Protein AF-A0A5K3FPP3-F1 (afdb_monomer_lite)

InterPro domains:
  IPR035940 CAP superfamily [G3DSA:3.40.33.10] (16-117)
  IPR035940 CAP superfamily [SSF55797] (19-71)

Foldseek 3Di:
DVVVVVVVVVVLVPDFDDFDDPVLLVVLQVLVVVLLCPDPPGDPDRFRKDAAPVLRVLVRVVCRVVDPDDDDCPPPDPQAFADDDDDDDDDDRVSVVVVVVSVVCVPDDPDDPDPGRDSIDGDD

Secondary structure (DSSP, 8-state):
-HHHHHHHHHHHHT--PPPPPHHHHHHHHHHHHHHHHT-SSPPSS-PPEEE-HHHHHHHHHHHHTT-SSPP-GGGS-TT--------SSS---HHHHHHHHHHHHHHS-SS-------SEEE--

pLDDT: mean 72.57, std 16.49, range [28.11, 90.69]

Structure (mmCIF, N/CA/C/O backbone):
data_AF-A0A5K3FPP3-F1
#
_entry.id   AF-A0A5K3FPP3-F1
#
loop_
_atom_site.group_PDB
_atom_site.id
_atom_site.type_symbol
_atom_site.label_atom_id
_atom_site.label_alt_id
_atom_site.label_comp_id
_atom_site.label_asym_id
_atom_site.label_entity_id
_atom_site.label_seq_id
_atom_site.pdbx_PDB_ins_code
_atom_site.Cartn_x
_atom_site.Cartn_y
_atom_site.Cartn_z
_atom_site.occupancy
_atom_site.B_iso_or_equiv
_atom_site.auth_seq_id
_atom_site.auth_comp_id
_atom_site.auth_asym_id
_atom_site.auth_atom_id
_atom_site.pdbx_PDB_model_num
ATOM 1 N N . MET A 1 1 ? 30.714 5.700 -31.332 1.00 67.19 1 MET A N 1
ATOM 2 C CA . MET A 1 1 ? 29.269 5.789 -31.650 1.00 67.19 1 MET A CA 1
ATOM 3 C C . MET A 1 1 ? 28.501 4.592 -31.093 1.00 67.19 1 MET A C 1
ATOM 5 O O . MET A 1 1 ? 27.597 4.809 -30.303 1.00 67.19 1 MET A O 1
ATOM 9 N N . LEU A 1 2 ? 28.929 3.356 -31.385 1.00 76.50 2 LEU A N 1
ATOM 10 C CA . LEU A 1 2 ? 28.294 2.117 -30.906 1.00 76.50 2 LEU A CA 1
ATOM 11 C C . LEU A 1 2 ? 28.173 2.016 -29.370 1.00 76.50 2 LEU A C 1
ATOM 13 O O . LEU A 1 2 ? 27.095 1.747 -28.863 1.00 76.50 2 LEU A O 1
ATOM 17 N N . LEU A 1 3 ? 29.236 2.349 -28.624 1.00 81.06 3 LEU A N 1
ATOM 18 C CA . LEU A 1 3 ? 29.229 2.308 -27.152 1.00 81.06 3 LEU A CA 1
ATOM 19 C C . LEU A 1 3 ? 28.159 3.219 -26.527 1.00 81.06 3 LEU A C 1
ATOM 21 O O . LEU A 1 3 ? 27.501 2.820 -25.575 1.00 81.06 3 LEU A O 1
ATOM 25 N N . ARG A 1 4 ? 27.946 4.416 -27.095 1.00 81.19 4 ARG A N 1
ATOM 26 C CA . ARG A 1 4 ? 26.923 5.363 -26.619 1.00 81.19 4 ARG A CA 1
ATOM 27 C C . ARG A 1 4 ? 25.505 4.848 -26.870 1.00 81.19 4 ARG A C 1
ATOM 29 O O . ARG A 1 4 ? 24.616 5.090 -26.065 1.00 81.19 4 ARG A O 1
ATOM 36 N N . ILE A 1 5 ? 25.299 4.129 -27.972 1.00 86.25 5 ILE A N 1
ATOM 37 C CA . ILE A 1 5 ? 24.011 3.502 -28.291 1.00 86.25 5 ILE A CA 1
ATOM 38 C C . ILE A 1 5 ? 23.755 2.336 -27.327 1.00 86.25 5 ILE A C 1
ATOM 40 O O . ILE A 1 5 ? 22.678 2.265 -26.745 1.00 86.25 5 ILE A O 1
ATOM 44 N N . CYS A 1 6 ? 24.760 1.494 -27.064 1.00 84.75 6 CYS A N 1
ATOM 45 C CA . CYS A 1 6 ? 24.642 0.396 -26.101 1.00 84.75 6 CYS A CA 1
ATOM 46 C C . CYS A 1 6 ? 24.318 0.891 -24.682 1.00 84.75 6 CYS A C 1
ATOM 48 O O . CYS A 1 6 ? 23.469 0.307 -24.016 1.00 84.75 6 CYS A O 1
ATOM 50 N N . THR A 1 7 ? 24.934 1.991 -24.231 1.00 81.12 7 THR A N 1
ATOM 51 C CA . THR A 1 7 ? 24.626 2.576 -22.914 1.00 81.12 7 THR A CA 1
ATOM 52 C C . THR A 1 7 ? 23.204 3.126 -22.835 1.00 81.12 7 THR A C 1
ATOM 54 O O . THR A 1 7 ? 22.555 2.968 -21.809 1.00 81.12 7 THR A O 1
ATOM 57 N N . LEU A 1 8 ? 22.694 3.739 -23.909 1.00 79.50 8 LEU A N 1
ATOM 58 C CA . LEU A 1 8 ? 21.323 4.257 -23.937 1.00 79.50 8 LEU A CA 1
ATOM 59 C C . LEU A 1 8 ? 20.291 3.123 -23.939 1.00 79.50 8 LEU A C 1
ATOM 61 O O . LEU A 1 8 ? 19.301 3.211 -23.222 1.00 79.50 8 LEU A O 1
ATOM 65 N N . ILE A 1 9 ? 20.545 2.038 -24.675 1.00 79.62 9 ILE A N 1
ATOM 66 C CA . ILE A 1 9 ? 19.671 0.855 -24.690 1.00 79.62 9 ILE A CA 1
ATOM 67 C C . ILE A 1 9 ? 19.643 0.179 -23.311 1.00 79.62 9 ILE A C 1
ATOM 69 O O . ILE A 1 9 ? 18.570 -0.164 -22.825 1.00 79.62 9 ILE A O 1
ATOM 73 N N . ALA A 1 10 ? 20.797 0.042 -22.648 1.00 76.88 10 ALA A N 1
ATOM 74 C CA . ALA A 1 10 ? 20.866 -0.520 -21.300 1.00 76.88 10 ALA A CA 1
ATOM 75 C C . ALA A 1 10 ? 20.099 0.336 -20.273 1.00 76.88 10 ALA A C 1
ATOM 77 O O . ALA A 1 10 ? 19.361 -0.203 -19.452 1.00 76.88 10 ALA A O 1
ATOM 78 N N . LEU A 1 11 ? 20.214 1.667 -20.353 1.00 70.12 11 LEU A N 1
ATOM 79 C CA . LEU A 1 11 ? 19.492 2.591 -19.470 1.00 70.12 11 LEU A CA 1
ATOM 80 C C . LEU A 1 11 ? 17.975 2.561 -19.698 1.00 70.12 11 LEU A C 1
ATOM 82 O O . LEU A 1 11 ? 17.221 2.572 -18.731 1.00 70.12 11 LEU A O 1
ATOM 86 N N . LEU A 1 12 ? 17.523 2.468 -20.952 1.00 67.00 12 LEU A N 1
ATOM 87 C CA . LEU A 1 12 ? 16.097 2.345 -21.282 1.00 67.00 12 LEU A CA 1
ATOM 88 C C . LEU A 1 12 ? 15.491 1.030 -20.769 1.00 67.00 12 LEU A C 1
ATOM 90 O O . LEU A 1 12 ? 14.318 1.001 -20.416 1.00 67.00 12 LEU A O 1
ATOM 94 N N . TRP A 1 13 ? 16.290 -0.036 -20.672 1.00 63.41 13 TRP A N 1
ATOM 95 C CA . TRP A 1 13 ? 15.865 -1.320 -20.103 1.00 63.41 13 TRP A CA 1
ATOM 96 C C . TRP A 1 13 ? 15.834 -1.328 -18.565 1.00 63.41 13 TRP A C 1
ATOM 98 O O . TRP A 1 13 ? 15.276 -2.234 -17.955 1.00 63.41 13 TRP A O 1
ATOM 108 N N . SER A 1 14 ? 16.445 -0.329 -17.921 1.00 55.41 14 SER A N 1
ATOM 109 C CA . SER A 1 14 ? 16.615 -0.285 -16.461 1.00 55.41 14 SER A CA 1
ATOM 110 C C . SER A 1 14 ? 15.424 0.332 -15.718 1.00 55.41 14 SER A C 1
ATOM 112 O O . SER A 1 14 ? 15.401 0.320 -14.491 1.00 55.41 14 SER A O 1
ATOM 114 N N . VAL A 1 15 ? 14.451 0.902 -16.434 1.00 57.94 15 VAL A N 1
ATOM 115 C CA . VAL A 1 15 ? 13.264 1.527 -15.838 1.00 57.94 15 VAL A CA 1
ATOM 116 C C . VAL A 1 15 ? 12.118 0.523 -15.868 1.00 57.94 15 VAL A C 1
ATOM 118 O O . VAL A 1 15 ? 11.330 0.465 -16.804 1.00 57.94 15 VAL A O 1
ATOM 121 N N . VAL A 1 16 ? 12.050 -0.305 -14.829 1.00 61.00 16 VAL A N 1
ATOM 122 C CA . VAL A 1 16 ? 10.886 -1.144 -14.531 1.00 61.00 16 VAL A CA 1
ATOM 123 C C . VAL A 1 16 ? 10.371 -0.718 -13.161 1.00 61.00 16 VAL A C 1
ATOM 125 O O . VAL A 1 16 ? 11.166 -0.504 -12.244 1.00 61.00 16 VAL A O 1
ATOM 128 N N . GLY A 1 17 ? 9.053 -0.549 -13.024 1.00 64.25 17 GLY A N 1
ATOM 129 C CA . GLY A 1 17 ? 8.429 -0.307 -11.724 1.00 64.25 17 GLY A CA 1
ATOM 130 C C . GLY A 1 17 ? 8.757 -1.463 -10.782 1.00 64.25 17 GLY A C 1
ATOM 131 O O . GLY A 1 17 ? 8.517 -2.619 -11.121 1.00 64.25 17 GLY A O 1
ATOM 132 N N . GLN A 1 18 ? 9.356 -1.167 -9.631 1.00 74.19 18 GLN A N 1
ATOM 133 C CA . GLN A 1 18 ? 9.713 -2.183 -8.648 1.00 74.19 18 GLN A CA 1
ATOM 134 C C . GLN A 1 18 ? 8.565 -2.352 -7.649 1.00 74.19 18 GLN A C 1
ATOM 136 O O . GLN A 1 18 ? 8.093 -1.367 -7.078 1.00 74.19 18 GLN A O 1
ATOM 141 N N . ALA A 1 19 ? 8.122 -3.595 -7.455 1.00 80.81 19 ALA A N 1
ATOM 142 C CA . ALA A 1 19 ? 7.156 -3.938 -6.417 1.00 80.81 19 ALA A CA 1
ATOM 143 C C . ALA A 1 19 ? 7.763 -3.712 -5.024 1.00 80.81 19 ALA A C 1
ATOM 145 O O . ALA A 1 19 ? 8.981 -3.872 -4.871 1.00 80.81 19 ALA A O 1
ATOM 146 N N . PRO A 1 20 ? 6.950 -3.371 -4.009 1.00 83.56 20 PRO A N 1
ATOM 147 C CA . PRO A 1 20 ? 7.420 -3.385 -2.633 1.00 83.56 20 PRO A CA 1
ATOM 148 C C . PRO A 1 20 ? 7.913 -4.790 -2.259 1.00 83.56 20 PRO A C 1
ATOM 150 O O . PRO A 1 20 ? 7.351 -5.802 -2.677 1.00 83.56 20 PRO A O 1
ATOM 153 N N . SER A 1 21 ? 8.974 -4.861 -1.464 1.00 88.50 21 SER A N 1
ATOM 154 C CA . SER A 1 21 ? 9.371 -6.105 -0.799 1.00 88.50 21 SER A CA 1
ATOM 155 C C . SER A 1 21 ? 8.314 -6.557 0.218 1.00 88.50 21 SER A C 1
ATOM 157 O O . SER A 1 21 ? 7.480 -5.766 0.652 1.00 88.50 21 SER A O 1
ATOM 159 N N . GLU A 1 22 ? 8.362 -7.817 0.653 1.00 89.88 22 GLU A N 1
ATOM 160 C CA . GLU A 1 22 ? 7.434 -8.354 1.665 1.00 89.88 22 GLU A CA 1
ATOM 161 C C . GLU A 1 22 ? 7.450 -7.543 2.975 1.00 89.88 22 GLU A C 1
ATOM 163 O O . GLU A 1 22 ? 6.396 -7.247 3.547 1.00 89.88 22 GLU A O 1
ATOM 168 N N . ASP A 1 23 ? 8.637 -7.110 3.407 1.00 88.75 23 ASP A N 1
ATOM 169 C CA . ASP A 1 23 ? 8.811 -6.242 4.573 1.00 88.75 23 ASP A CA 1
ATOM 170 C C . ASP A 1 23 ? 8.180 -4.859 4.351 1.00 88.75 23 ASP A C 1
ATOM 172 O O . ASP A 1 23 ? 7.538 -4.311 5.251 1.00 88.75 23 ASP A O 1
ATOM 176 N N . GLU A 1 24 ? 8.316 -4.292 3.148 1.00 86.06 24 GLU A N 1
ATOM 177 C CA . GLU A 1 24 ? 7.688 -3.017 2.792 1.00 86.06 24 GLU A CA 1
ATOM 178 C C . GLU A 1 24 ? 6.166 -3.146 2.726 1.00 86.06 24 GLU A C 1
ATOM 180 O O . GLU A 1 24 ? 5.470 -2.331 3.328 1.00 86.06 24 GLU A O 1
ATOM 185 N N . SER A 1 25 ? 5.634 -4.186 2.084 1.00 88.81 25 SER A N 1
ATOM 186 C CA . SER A 1 25 ? 4.195 -4.476 2.040 1.00 88.81 25 SER A CA 1
ATOM 187 C C . SER A 1 25 ? 3.608 -4.648 3.440 1.00 88.81 25 SER A C 1
ATOM 189 O O . SER A 1 25 ? 2.569 -4.063 3.764 1.00 88.81 25 SER A O 1
ATOM 191 N N . SER A 1 26 ? 4.316 -5.366 4.314 1.00 90.19 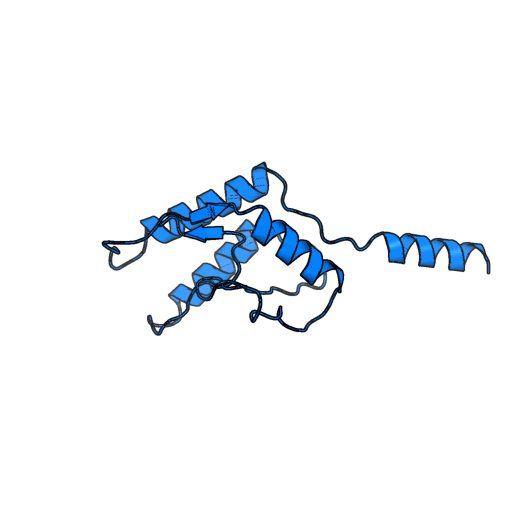26 SER A N 1
ATOM 192 C CA . SER A 1 26 ? 3.946 -5.532 5.722 1.00 90.19 26 SER A CA 1
ATOM 193 C C . SER A 1 26 ? 3.974 -4.206 6.486 1.00 90.19 26 SER A C 1
ATOM 195 O O . SER A 1 26 ? 3.062 -3.910 7.261 1.00 90.19 26 SER A O 1
ATOM 197 N N . ALA A 1 27 ? 4.976 -3.361 6.238 1.00 87.94 27 ALA A N 1
ATOM 198 C CA . ALA A 1 27 ? 5.059 -2.034 6.839 1.00 87.94 27 ALA A CA 1
ATOM 199 C C . ALA A 1 27 ? 3.923 -1.107 6.370 1.00 87.94 27 ALA A C 1
ATOM 201 O O . ALA A 1 27 ? 3.376 -0.355 7.180 1.00 87.94 27 ALA A O 1
ATOM 202 N N . ILE A 1 28 ? 3.524 -1.179 5.094 1.00 86.88 28 ILE A N 1
ATOM 203 C CA . ILE A 1 28 ? 2.379 -0.431 4.550 1.00 86.88 28 ILE A CA 1
ATOM 204 C C . ILE A 1 28 ? 1.079 -0.888 5.217 1.00 86.88 28 ILE A C 1
ATOM 206 O O . ILE A 1 28 ? 0.284 -0.041 5.632 1.00 86.88 28 ILE A O 1
ATOM 210 N N . LEU A 1 29 ? 0.855 -2.203 5.337 1.00 88.75 29 LEU A N 1
ATOM 211 C CA . LEU A 1 29 ? -0.310 -2.770 6.029 1.00 88.75 29 LEU A CA 1
ATOM 212 C C . LEU A 1 29 ? -0.397 -2.264 7.467 1.00 88.75 29 LEU A C 1
ATOM 214 O O . LEU A 1 29 ? -1.429 -1.746 7.896 1.00 88.75 29 LEU A O 1
ATOM 218 N N . GLU A 1 30 ? 0.708 -2.376 8.200 1.00 90.69 30 GLU A N 1
ATOM 219 C CA . GLU A 1 30 ? 0.777 -1.992 9.603 1.00 90.69 30 GLU A CA 1
ATOM 220 C C . GLU A 1 30 ? 0.580 -0.485 9.803 1.00 90.69 30 GLU A C 1
ATOM 222 O O . GLU A 1 30 ? -0.100 -0.062 10.743 1.00 90.69 30 GLU A O 1
ATOM 227 N N . PHE A 1 31 ? 1.128 0.338 8.903 1.00 88.31 31 PHE A N 1
ATOM 228 C CA . PHE A 1 31 ? 0.896 1.779 8.903 1.00 88.31 31 PHE A CA 1
ATOM 229 C C . PHE A 1 31 ? -0.597 2.098 8.762 1.00 88.31 31 PHE A C 1
ATOM 231 O O . PHE A 1 31 ? -1.154 2.834 9.581 1.00 88.31 31 PHE A O 1
ATOM 238 N N . HIS A 1 32 ? -1.265 1.516 7.762 1.00 86.25 32 HIS A N 1
ATOM 239 C CA . HIS A 1 32 ? -2.690 1.745 7.522 1.00 86.25 32 HIS A CA 1
ATOM 240 C C . HIS A 1 32 ? -3.560 1.243 8.666 1.00 86.25 32 HIS A C 1
ATOM 242 O O . HIS A 1 32 ? -4.497 1.936 9.066 1.00 86.25 32 HIS A O 1
ATOM 248 N N . ARG A 1 33 ? -3.237 0.074 9.226 1.00 88.50 33 ARG A N 1
ATOM 249 C CA . ARG A 1 33 ? -3.928 -0.481 10.390 1.00 88.50 33 ARG A CA 1
ATOM 250 C C . ARG A 1 33 ? -3.863 0.489 11.568 1.00 88.50 33 ARG A C 1
ATOM 252 O O . ARG A 1 33 ? -4.906 0.902 12.067 1.00 88.50 33 ARG A O 1
ATOM 259 N N . LYS A 1 34 ? -2.660 0.936 11.949 1.00 89.00 34 LYS A N 1
ATOM 260 C CA . LYS A 1 34 ? -2.478 1.903 13.044 1.00 89.00 34 LYS A CA 1
ATOM 261 C C . LYS A 1 34 ? -3.202 3.217 12.781 1.00 89.00 34 LYS A C 1
ATOM 263 O O . LYS A 1 34 ? -3.836 3.746 13.690 1.00 89.00 34 LYS A O 1
ATOM 268 N N . LEU A 1 35 ? -3.134 3.741 11.559 1.00 86.44 35 LEU A N 1
ATOM 269 C CA . LEU A 1 35 ? -3.816 4.984 11.206 1.00 86.44 35 LEU A CA 1
ATOM 270 C C . LEU A 1 35 ? -5.341 4.853 11.353 1.00 86.44 35 LEU A C 1
ATOM 272 O O . LEU A 1 35 ? -5.978 5.747 11.899 1.00 86.44 35 LEU A O 1
ATOM 276 N N . ARG A 1 36 ? -5.914 3.732 10.898 1.00 87.12 36 ARG A N 1
ATOM 277 C CA . ARG A 1 36 ? -7.361 3.451 10.911 1.00 87.12 36 ARG A CA 1
ATOM 278 C C . ARG A 1 36 ? -7.903 3.112 12.298 1.00 87.12 36 ARG A C 1
ATOM 280 O O . ARG A 1 36 ? -9.033 3.473 12.605 1.00 87.12 36 ARG A O 1
ATOM 287 N N . GLU A 1 37 ? -7.108 2.459 13.139 1.00 87.56 37 GLU A N 1
ATOM 288 C CA . GLU A 1 37 ? -7.471 2.158 14.530 1.00 87.56 37 GLU A CA 1
ATOM 289 C C . GLU A 1 37 ? -7.494 3.405 15.419 1.00 87.56 37 GLU A C 1
ATOM 291 O O . GLU A 1 37 ? -8.290 3.484 16.350 1.00 87.56 37 GLU A O 1
ATOM 296 N N . ASN A 1 38 ? -6.639 4.390 15.127 1.00 87.88 38 ASN A N 1
ATOM 297 C CA . ASN A 1 38 ? -6.454 5.580 15.961 1.00 87.88 38 ASN A CA 1
ATOM 298 C C . ASN A 1 38 ? -7.152 6.834 15.401 1.00 87.88 38 ASN A C 1
ATOM 300 O O . ASN A 1 38 ? -6.790 7.957 15.760 1.00 87.88 38 ASN A O 1
ATOM 304 N N . VAL A 1 39 ? -8.140 6.673 14.513 1.00 83.56 39 VAL A N 1
ATOM 305 C CA . VAL A 1 39 ? -8.927 7.805 13.994 1.00 83.56 39 VAL A CA 1
ATOM 306 C C . VAL A 1 39 ? -9.737 8.476 15.108 1.00 83.56 39 VAL A C 1
ATOM 308 O O . VAL A 1 39 ? -10.258 7.811 16.004 1.00 83.56 39 VAL A O 1
ATOM 311 N N . ASN A 1 40 ? -9.872 9.804 15.034 1.00 83.69 40 ASN A N 1
ATOM 312 C CA . ASN A 1 40 ? -10.676 10.592 15.966 1.00 83.69 40 ASN A CA 1
ATOM 313 C C . ASN A 1 40 ? -11.720 11.442 15.207 1.00 83.69 40 ASN A C 1
ATOM 315 O O . ASN A 1 40 ? -11.324 12.224 14.338 1.00 83.69 40 ASN A O 1
ATOM 319 N N . PRO A 1 41 ? -13.025 11.345 15.534 1.00 86.69 41 PRO A N 1
ATOM 320 C CA . PRO A 1 41 ? -13.615 10.446 16.532 1.00 86.69 41 PRO A CA 1
ATOM 321 C C . PRO A 1 41 ? -13.476 8.967 16.144 1.00 86.69 41 PRO A C 1
ATOM 323 O O . PRO A 1 41 ? -13.325 8.641 14.967 1.00 86.69 41 PRO A O 1
ATOM 326 N N . THR A 1 42 ? -13.531 8.078 17.140 1.00 87.94 42 THR A N 1
ATOM 327 C CA . THR A 1 42 ? -13.432 6.628 16.928 1.00 87.94 42 THR A CA 1
ATOM 328 C C . THR A 1 42 ? -14.523 6.152 15.972 1.00 87.94 42 THR A C 1
ATOM 330 O O . THR A 1 42 ? -15.712 6.377 16.204 1.00 87.94 42 THR A O 1
ATOM 333 N N . ALA A 1 43 ? -14.122 5.476 14.899 1.00 87.50 43 ALA A N 1
ATOM 334 C CA . ALA A 1 43 ? -15.049 4.891 13.941 1.00 87.50 43 ALA A CA 1
ATOM 335 C C . ALA A 1 43 ? -15.581 3.543 14.456 1.00 87.50 43 ALA A C 1
ATOM 337 O O . ALA A 1 43 ? -14.814 2.692 14.897 1.00 87.50 43 ALA A O 1
ATOM 338 N N . SER A 1 44 ? -16.895 3.325 14.371 1.00 90.00 44 SER A N 1
ATOM 339 C CA . SER A 1 44 ? -17.545 2.089 14.836 1.00 90.00 44 SER A CA 1
ATOM 340 C C . SER A 1 44 ? -17.477 0.928 13.836 1.00 90.00 44 SER A C 1
ATOM 342 O O . SER A 1 44 ? -17.741 -0.211 14.208 1.00 90.00 44 SER A O 1
ATOM 344 N N . ASN A 1 45 ? -17.144 1.201 12.570 1.00 87.25 45 ASN A N 1
ATOM 345 C CA . ASN A 1 45 ? -17.195 0.240 11.462 1.00 87.25 45 ASN A CA 1
ATOM 346 C C . ASN A 1 45 ? -15.993 0.363 10.504 1.00 87.25 45 ASN A C 1
ATOM 348 O O . ASN A 1 45 ? -16.120 0.182 9.291 1.00 87.25 45 ASN A O 1
ATOM 352 N N . MET A 1 46 ? -14.818 0.714 11.028 1.00 85.50 46 MET A N 1
ATOM 353 C CA . MET A 1 46 ? -13.614 0.863 10.213 1.00 85.50 46 MET A CA 1
ATOM 354 C C . MET A 1 46 ? -13.095 -0.513 9.767 1.00 85.50 46 MET A C 1
ATOM 356 O O . MET A 1 46 ? -12.541 -1.264 10.563 1.00 85.50 46 MET A O 1
ATOM 360 N N . MET A 1 47 ? -13.273 -0.851 8.487 1.00 85.69 47 MET A N 1
ATOM 361 C CA . MET A 1 47 ? -12.824 -2.141 7.944 1.00 85.69 47 MET A CA 1
ATOM 362 C C . MET A 1 47 ? -11.296 -2.272 7.968 1.00 85.69 47 MET A C 1
ATOM 364 O O . MET A 1 47 ? -10.583 -1.284 7.750 1.00 85.69 47 MET A O 1
ATOM 368 N N . LEU A 1 48 ? -10.799 -3.491 8.178 1.00 83.25 48 LEU A N 1
ATOM 369 C CA . LEU A 1 48 ? -9.383 -3.800 8.005 1.00 83.25 48 LEU A CA 1
ATOM 370 C C . LEU A 1 48 ? -9.017 -3.808 6.520 1.00 83.25 48 LEU A C 1
ATOM 372 O O . LEU A 1 48 ? -9.824 -4.135 5.649 1.00 83.25 48 LEU A O 1
ATOM 376 N N . ILE A 1 49 ? -7.778 -3.417 6.267 1.00 84.00 49 ILE A N 1
ATOM 377 C CA . ILE A 1 49 ? -7.161 -3.379 4.951 1.00 84.00 49 ILE A CA 1
ATOM 378 C C . ILE A 1 49 ? -6.334 -4.658 4.779 1.00 84.00 49 ILE A C 1
ATOM 380 O O . ILE A 1 49 ? -5.606 -5.040 5.695 1.00 84.00 49 ILE A O 1
ATOM 384 N N . VAL A 1 50 ? -6.437 -5.296 3.613 1.00 85.62 50 VAL A N 1
ATOM 385 C CA . VAL A 1 50 ? -5.578 -6.420 3.215 1.00 85.62 50 VAL A CA 1
ATOM 386 C C . VAL A 1 50 ? -4.832 -6.122 1.934 1.00 85.62 50 VAL A C 1
ATOM 388 O O . VAL A 1 50 ? -5.352 -5.420 1.066 1.00 85.62 50 VAL A O 1
ATOM 391 N N . TYR A 1 51 ? -3.645 -6.710 1.809 1.00 85.88 51 TYR A N 1
ATOM 392 C CA . TYR A 1 51 ? -2.833 -6.617 0.607 1.00 85.88 51 TYR A CA 1
ATOM 393 C C . TYR A 1 51 ? -3.510 -7.340 -0.554 1.00 85.88 51 TYR A C 1
ATOM 395 O O . TYR A 1 51 ? -4.133 -8.386 -0.365 1.00 85.88 51 TYR A O 1
ATOM 403 N N . SER A 1 52 ? -3.403 -6.774 -1.752 1.00 87.69 52 SER A N 1
ATOM 404 C CA . SER A 1 52 ? -4.007 -7.326 -2.959 1.00 87.69 52 SER A CA 1
ATOM 405 C C . SER A 1 52 ? -2.982 -7.398 -4.082 1.00 87.69 52 SER A C 1
ATOM 407 O O . SER A 1 52 ? -2.704 -6.397 -4.742 1.00 87.69 52 SER A O 1
ATOM 409 N N . ASP A 1 53 ? -2.505 -8.606 -4.373 1.00 87.62 53 ASP A N 1
ATOM 410 C CA . ASP A 1 53 ? -1.566 -8.868 -5.472 1.00 87.62 53 ASP A CA 1
ATOM 411 C C . ASP A 1 53 ? -2.122 -8.402 -6.828 1.00 87.62 53 ASP A C 1
ATOM 413 O O . ASP A 1 53 ? -1.395 -7.931 -7.701 1.00 87.62 53 ASP A O 1
ATOM 417 N N . ALA A 1 54 ? -3.447 -8.468 -7.000 1.00 86.38 54 ALA A N 1
ATOM 418 C CA . ALA A 1 54 ? -4.114 -7.969 -8.197 1.00 86.38 54 ALA A CA 1
ATOM 419 C C . ALA A 1 54 ? -3.963 -6.444 -8.352 1.00 86.38 54 ALA A C 1
ATOM 421 O O . ALA A 1 54 ? -3.759 -5.957 -9.465 1.00 86.38 54 ALA A O 1
ATOM 422 N N . LEU A 1 55 ? -4.038 -5.693 -7.246 1.00 85.06 55 LEU A N 1
ATOM 423 C CA . LEU A 1 55 ? -3.828 -4.242 -7.257 1.00 85.06 55 LEU A CA 1
ATOM 424 C C . LEU A 1 55 ? -2.354 -3.873 -7.372 1.00 8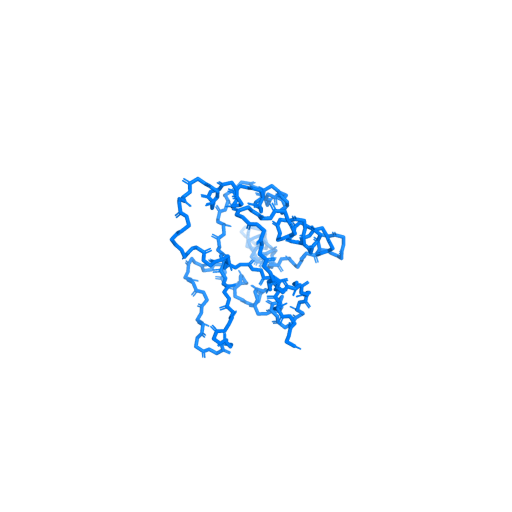5.06 55 LEU A C 1
ATOM 426 O O . LEU A 1 55 ? -2.038 -2.852 -7.986 1.00 85.06 55 LEU A O 1
ATOM 430 N N . GLU A 1 56 ? -1.460 -4.703 -6.836 1.00 86.75 56 GLU A N 1
ATOM 431 C CA . GLU A 1 56 ? -0.021 -4.526 -7.002 1.00 86.75 56 GLU A CA 1
ATOM 432 C C . GLU A 1 56 ? 0.331 -4.625 -8.483 1.00 86.75 56 GLU A C 1
ATOM 434 O O . GLU A 1 56 ? 0.865 -3.683 -9.064 1.00 86.75 56 GLU A O 1
ATOM 439 N N . ASN A 1 57 ? -0.068 -5.728 -9.120 1.00 86.00 57 ASN A N 1
ATOM 440 C CA . ASN A 1 57 ? 0.191 -5.979 -10.530 1.00 86.00 57 ASN A CA 1
ATOM 441 C C . ASN A 1 57 ? -0.414 -4.887 -11.423 1.00 86.00 57 ASN A C 1
ATOM 443 O O . ASN A 1 57 ? 0.246 -4.405 -12.342 1.00 86.00 57 ASN A O 1
ATOM 447 N N . TYR A 1 58 ? -1.637 -4.436 -11.126 1.00 84.00 58 TYR A N 1
ATOM 448 C CA . TYR A 1 58 ? -2.241 -3.304 -11.830 1.00 84.00 58 TYR A CA 1
ATOM 449 C C . TYR A 1 58 ? -1.391 -2.028 -11.699 1.00 84.00 58 TYR A C 1
ATOM 451 O O . TYR A 1 58 ? -1.111 -1.353 -12.691 1.00 84.00 58 TYR A O 1
ATOM 459 N N . THR A 1 59 ? -0.926 -1.718 -10.486 1.00 81.88 59 THR A N 1
ATOM 460 C CA . THR A 1 59 ? -0.090 -0.537 -10.217 1.00 81.88 59 THR A CA 1
ATOM 461 C C . THR A 1 59 ? 1.265 -0.637 -10.919 1.00 81.88 59 THR A C 1
ATOM 463 O O . THR A 1 59 ? 1.739 0.350 -11.485 1.00 81.88 59 THR A O 1
ATOM 466 N N . LEU A 1 60 ? 1.877 -1.822 -10.955 1.00 83.62 60 LEU A N 1
ATOM 467 C CA . LEU A 1 60 ? 3.127 -2.073 -11.678 1.00 83.62 60 LEU A CA 1
ATOM 468 C C . LEU A 1 60 ? 2.962 -1.871 -13.185 1.00 83.62 60 LEU A C 1
ATOM 470 O O . LEU A 1 60 ? 3.770 -1.184 -13.805 1.00 83.62 60 LEU A O 1
ATOM 474 N N . GLN A 1 61 ? 1.890 -2.404 -13.774 1.00 82.44 61 GLN A N 1
ATOM 475 C CA . GLN A 1 61 ? 1.602 -2.224 -15.199 1.00 82.44 61 GLN A CA 1
ATOM 476 C C . GLN A 1 61 ? 1.345 -0.758 -15.549 1.00 82.44 61 GLN A C 1
ATOM 478 O O . GLN A 1 61 ? 1.839 -0.261 -16.561 1.00 82.44 61 GLN A O 1
ATOM 483 N N . TRP A 1 62 ? 0.610 -0.046 -14.696 1.00 80.00 62 TRP A N 1
ATOM 484 C CA . TRP A 1 62 ? 0.343 1.371 -14.897 1.00 80.00 62 TRP A CA 1
ATOM 485 C C . TRP A 1 62 ? 1.620 2.225 -14.760 1.00 80.00 62 TRP A C 1
ATOM 487 O O . TRP A 1 62 ? 1.907 3.052 -15.630 1.00 80.00 62 TRP A O 1
ATOM 497 N N . THR A 1 63 ? 2.435 1.991 -13.724 1.00 78.19 63 THR A N 1
ATOM 498 C CA . THR A 1 63 ? 3.693 2.733 -13.498 1.00 78.19 63 THR A CA 1
ATOM 499 C C . THR A 1 63 ? 4.774 2.424 -14.535 1.00 78.19 63 THR A C 1
ATOM 501 O O . THR A 1 63 ? 5.594 3.299 -14.827 1.00 78.19 63 THR A O 1
ATOM 504 N N . ALA A 1 64 ? 4.752 1.238 -15.155 1.00 80.50 64 ALA A N 1
ATOM 505 C CA . ALA A 1 64 ? 5.677 0.862 -16.226 1.00 80.50 64 ALA A CA 1
ATOM 506 C C . ALA A 1 64 ? 5.597 1.786 -17.454 1.00 80.50 64 ALA A C 1
ATOM 508 O O . ALA A 1 64 ? 6.576 1.932 -18.179 1.00 80.50 64 ALA A O 1
ATOM 509 N N . ASN A 1 65 ? 4.461 2.456 -17.674 1.00 74.88 65 ASN A N 1
ATOM 510 C CA . ASN A 1 65 ? 4.310 3.416 -18.768 1.00 74.88 65 ASN A CA 1
ATOM 511 C C . ASN A 1 65 ? 4.956 4.788 -18.466 1.00 74.88 65 ASN A C 1
ATOM 513 O O . ASN A 1 65 ? 4.942 5.671 -19.320 1.00 74.88 65 ASN A O 1
ATOM 517 N N . CYS A 1 66 ? 5.466 5.006 -17.243 1.00 74.44 66 CYS A N 1
ATOM 518 C CA . CYS A 1 66 ? 6.029 6.282 -16.770 1.00 74.44 66 CYS A CA 1
ATOM 519 C C . CYS A 1 66 ? 5.150 7.504 -17.102 1.00 74.44 66 CYS A C 1
ATOM 521 O O . CYS A 1 66 ? 5.644 8.607 -17.347 1.00 74.44 66 CYS A O 1
ATOM 523 N N . SER A 1 67 ? 3.834 7.297 -17.146 1.00 73.44 67 SER A N 1
ATOM 524 C CA . SER A 1 67 ? 2.873 8.318 -17.535 1.00 73.44 67 SER A CA 1
ATOM 525 C C . SER A 1 67 ? 2.486 9.166 -16.333 1.00 73.44 67 SER A C 1
ATOM 527 O O . SER A 1 67 ? 2.311 8.655 -15.230 1.00 73.44 67 SER A O 1
ATOM 529 N N . ASN A 1 68 ? 2.280 10.462 -16.569 1.00 70.31 68 ASN A N 1
ATOM 530 C CA . ASN A 1 68 ? 1.682 11.349 -15.571 1.00 70.31 68 ASN A CA 1
ATOM 531 C C . ASN A 1 68 ? 0.145 11.242 -15.536 1.00 70.31 68 ASN A C 1
ATOM 533 O O . ASN A 1 68 ? -0.506 11.876 -14.702 1.00 70.31 68 ASN A O 1
ATOM 537 N N . ALA A 1 69 ? -0.447 10.495 -16.476 1.00 74.44 69 ALA A N 1
ATOM 538 C CA . ALA A 1 69 ? -1.886 10.297 -16.552 1.00 74.44 69 ALA A CA 1
ATOM 539 C C . ALA A 1 69 ? -2.348 9.342 -15.452 1.00 74.44 69 ALA A C 1
ATOM 541 O O . ALA A 1 69 ? -1.774 8.268 -15.278 1.00 74.44 69 ALA A O 1
ATOM 542 N N . LEU A 1 70 ? -3.415 9.722 -14.750 1.00 72.12 70 LEU A N 1
ATOM 543 C CA . LEU A 1 70 ? -4.046 8.860 -13.757 1.00 72.12 70 LEU A CA 1
ATOM 544 C C . LEU A 1 70 ? -4.478 7.522 -14.386 1.00 72.12 70 LEU A C 1
ATOM 546 O O . LEU A 1 70 ? -4.832 7.500 -15.570 1.00 72.12 70 LEU A O 1
ATOM 550 N N . PRO A 1 71 ? -4.450 6.420 -13.616 1.00 71.50 71 PRO A N 1
ATOM 551 C CA . PRO A 1 71 ? -4.918 5.123 -14.091 1.00 71.50 71 PRO A CA 1
ATOM 552 C C . PRO A 1 71 ? -6.379 5.199 -14.547 1.00 71.50 71 PRO A C 1
ATOM 554 O O . PRO A 1 71 ? -7.192 5.871 -13.909 1.00 71.50 71 PRO A O 1
ATOM 557 N N . ASP A 1 72 ? -6.715 4.518 -15.650 1.00 73.94 72 ASP A N 1
ATOM 558 C CA . ASP A 1 72 ? -8.113 4.386 -16.070 1.00 73.94 72 ASP A CA 1
ATOM 559 C C . ASP A 1 72 ? -8.839 3.484 -15.068 1.00 73.94 72 ASP A C 1
ATOM 561 O O . ASP A 1 72 ? -8.558 2.290 -14.956 1.00 73.94 72 ASP A O 1
ATOM 565 N N . THR A 1 73 ? -9.760 4.073 -14.311 1.00 71.94 73 THR A N 1
ATOM 566 C CA . THR A 1 73 ? -10.496 3.378 -13.255 1.00 71.94 73 THR A CA 1
ATOM 567 C C . THR A 1 73 ? -11.731 2.648 -13.776 1.00 71.94 73 THR A C 1
ATOM 569 O O . THR A 1 73 ? -12.428 2.037 -12.976 1.00 71.94 73 THR A O 1
ATOM 572 N N . LYS A 1 74 ? -12.048 2.711 -15.079 1.00 76.94 74 LYS A N 1
ATOM 573 C CA . LYS A 1 74 ? -13.247 2.057 -15.643 1.00 76.94 74 LYS A CA 1
ATOM 574 C C . LYS A 1 74 ? -13.253 0.544 -15.451 1.00 76.94 74 LYS A C 1
ATOM 576 O O . LYS A 1 74 ? -14.319 -0.028 -15.254 1.00 76.94 74 LYS A O 1
ATOM 581 N N . ASP A 1 75 ? -12.073 -0.069 -15.498 1.00 74.06 75 ASP A N 1
ATOM 582 C CA . ASP A 1 75 ? -11.900 -1.515 -15.338 1.00 74.06 75 ASP A CA 1
ATOM 583 C C . ASP A 1 75 ? -11.646 -1.919 -13.875 1.00 74.06 75 ASP A C 1
ATOM 585 O O . ASP A 1 75 ? -11.514 -3.104 -13.564 1.00 74.06 75 ASP A O 1
ATOM 589 N N . LEU A 1 76 ? -11.578 -0.944 -12.960 1.00 72.19 76 LEU A N 1
ATOM 590 C CA . LEU A 1 76 ? -11.440 -1.196 -11.533 1.00 72.19 76 LEU A CA 1
ATOM 591 C C . LEU A 1 76 ? -12.820 -1.253 -10.860 1.00 72.19 76 LEU A C 1
ATOM 593 O O . LEU A 1 76 ? -13.729 -0.507 -11.230 1.00 72.19 76 LEU A O 1
ATOM 597 N N . PRO A 1 77 ? -12.990 -2.102 -9.831 1.00 77.81 77 PRO A N 1
ATOM 598 C CA . PRO A 1 77 ? -14.158 -2.041 -8.965 1.00 77.81 77 PRO A CA 1
ATOM 599 C C . PRO A 1 77 ? -14.356 -0.634 -8.378 1.00 77.81 77 PRO A C 1
ATOM 601 O O . PRO A 1 77 ? -13.399 0.090 -8.103 1.00 77.81 77 PRO A O 1
ATOM 604 N N . THR A 1 78 ? -15.615 -0.243 -8.174 1.00 75.69 78 THR A N 1
ATOM 605 C CA . THR A 1 78 ? -15.995 1.126 -7.778 1.00 75.69 78 THR A CA 1
ATOM 606 C C . THR A 1 78 ? -15.495 1.548 -6.396 1.00 75.69 78 THR A C 1
ATOM 608 O O . THR A 1 78 ? -15.536 2.730 -6.064 1.00 75.69 78 THR A O 1
ATOM 611 N N . ASP A 1 79 ? -15.075 0.592 -5.571 1.00 74.38 79 ASP A N 1
ATOM 612 C CA . ASP A 1 79 ? -14.533 0.783 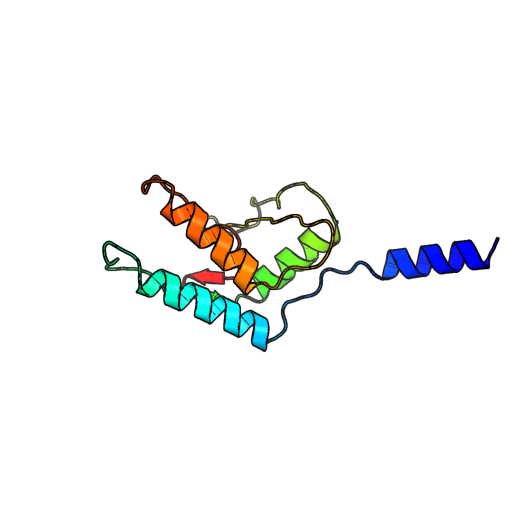-4.227 1.00 74.38 79 ASP A CA 1
ATOM 613 C C . ASP A 1 79 ? -13.004 0.951 -4.203 1.00 74.38 79 ASP A C 1
ATOM 615 O O . ASP A 1 79 ? -12.420 1.062 -3.125 1.00 74.38 79 ASP A O 1
ATOM 619 N N . ILE A 1 80 ? -12.347 0.998 -5.368 1.00 75.31 80 ILE A N 1
ATOM 620 C CA . ILE A 1 80 ? -10.887 1.084 -5.469 1.00 75.31 80 ILE A CA 1
ATOM 621 C C . ILE A 1 80 ? -10.431 2.494 -5.822 1.00 75.31 80 ILE A C 1
ATOM 623 O O . ILE A 1 80 ? -10.882 3.103 -6.793 1.00 75.31 80 ILE A O 1
ATOM 627 N N . GLY A 1 81 ? -9.475 2.988 -5.033 1.00 72.31 81 GLY A N 1
ATOM 628 C CA . GLY A 1 81 ? -8.861 4.296 -5.202 1.00 72.31 81 GLY A CA 1
ATOM 629 C C . GLY A 1 81 ? -7.329 4.265 -5.277 1.00 72.31 81 GLY A C 1
ATOM 630 O O . GLY A 1 81 ? -6.699 3.542 -4.517 1.00 72.31 81 GLY A O 1
ATOM 631 N N . GLY A 1 82 ? -6.722 5.093 -6.146 1.00 70.44 82 GLY A N 1
ATOM 632 C CA . GLY A 1 82 ? -5.266 5.281 -6.357 1.00 70.44 82 GLY A CA 1
ATOM 633 C C . GLY A 1 82 ? -4.692 6.728 -6.209 1.00 70.44 82 GLY A C 1
ATOM 634 O O . GLY A 1 82 ? -5.224 7.648 -6.835 1.00 70.44 82 GLY A O 1
ATOM 635 N N . PHE A 1 83 ? -3.631 6.962 -5.414 1.00 69.69 83 PHE A N 1
ATOM 636 C CA . PHE A 1 83 ? -2.860 8.222 -5.312 1.00 69.69 83 PHE A CA 1
ATOM 637 C C . PHE A 1 83 ? -1.574 8.007 -6.074 1.00 69.69 83 PHE A C 1
ATOM 639 O O . PHE A 1 83 ? -1.027 6.908 -6.119 1.00 69.69 83 PHE A O 1
ATOM 646 N N . VAL A 1 84 ? -1.048 9.100 -6.607 1.00 73.25 84 VAL A N 1
ATOM 647 C CA . VAL A 1 84 ? 0.259 9.102 -7.239 1.00 73.25 84 VAL A CA 1
ATOM 648 C C . VAL A 1 84 ? 1.106 10.185 -6.600 1.00 73.25 84 VAL A C 1
ATOM 650 O O . VAL A 1 84 ? 0.668 11.327 -6.446 1.00 73.25 84 VAL A O 1
ATOM 653 N N . VAL A 1 85 ? 2.333 9.825 -6.234 1.00 73.06 85 VAL A N 1
ATOM 654 C CA . VAL A 1 85 ? 3.333 10.761 -5.724 1.00 73.06 85 VAL A CA 1
ATOM 655 C C . VAL A 1 85 ? 4.538 10.734 -6.655 1.00 73.06 85 VAL A C 1
ATOM 657 O O . VAL A 1 85 ? 5.244 9.735 -6.738 1.00 73.06 85 VAL A O 1
ATOM 660 N N . TYR A 1 86 ? 4.790 11.854 -7.332 1.00 71.31 86 TYR A N 1
ATOM 661 C CA . TYR A 1 86 ? 5.941 12.026 -8.220 1.00 71.31 86 TYR A CA 1
ATOM 662 C C . TYR A 1 86 ? 7.117 12.654 -7.460 1.00 71.31 86 TYR A C 1
ATOM 664 O O . TYR A 1 86 ? 6.958 13.675 -6.784 1.00 71.31 86 TYR A O 1
ATOM 672 N N . ARG A 1 87 ? 8.309 12.050 -7.552 1.00 67.44 87 ARG A N 1
ATOM 673 C CA . ARG A 1 87 ? 9.549 12.534 -6.914 1.00 67.44 87 ARG A CA 1
ATOM 674 C C . ARG A 1 87 ? 10.715 12.398 -7.896 1.00 67.44 87 ARG A C 1
ATOM 676 O O . ARG A 1 87 ? 10.911 11.336 -8.467 1.00 67.44 87 ARG A O 1
ATOM 683 N N . ASN A 1 88 ? 11.507 13.461 -8.050 1.00 60.91 88 ASN A N 1
ATOM 684 C CA . ASN A 1 88 ? 12.511 13.566 -9.121 1.00 60.91 88 ASN A CA 1
ATOM 685 C C . ASN A 1 88 ? 13.931 13.098 -8.745 1.00 60.91 88 ASN A C 1
ATOM 687 O O . ASN A 1 88 ? 14.796 13.097 -9.612 1.00 60.91 88 ASN A O 1
ATOM 691 N N . TYR A 1 89 ? 14.207 12.754 -7.478 1.00 57.16 89 TYR A N 1
ATOM 692 C CA . TYR A 1 89 ? 15.598 12.640 -7.001 1.00 57.16 89 TYR A CA 1
ATOM 693 C C . TYR A 1 89 ? 15.967 11.306 -6.342 1.00 57.16 89 TYR A C 1
ATOM 695 O O . TYR A 1 89 ? 17.079 10.845 -6.566 1.00 57.16 89 TYR A O 1
ATOM 703 N N . GLN A 1 90 ? 15.065 10.660 -5.595 1.00 61.69 90 GLN A N 1
ATOM 704 C CA . GLN A 1 90 ? 15.212 9.287 -5.085 1.00 61.69 90 GLN A CA 1
ATOM 705 C C . GLN A 1 90 ? 13.826 8.709 -4.756 1.00 61.69 90 GLN A C 1
ATOM 707 O O . GLN A 1 90 ? 12.947 9.494 -4.368 1.00 61.69 90 GLN A O 1
ATOM 712 N N . PRO A 1 91 ? 13.624 7.378 -4.868 1.00 62.41 91 PRO A N 1
ATOM 713 C CA . PRO A 1 91 ? 12.426 6.735 -4.347 1.00 62.41 91 PRO A CA 1
ATOM 714 C C . PRO A 1 91 ? 12.362 7.004 -2.835 1.00 62.41 91 PRO A C 1
ATOM 716 O O . PRO A 1 91 ? 13.280 6.633 -2.100 1.00 62.41 91 PRO A O 1
ATOM 719 N N . PRO A 1 92 ? 11.353 7.746 -2.354 1.00 67.31 92 PRO A N 1
ATOM 720 C CA . PRO A 1 92 ? 11.223 8.014 -0.931 1.00 67.31 92 PRO A CA 1
ATOM 721 C C . PRO A 1 92 ? 10.900 6.719 -0.186 1.00 67.31 92 PRO A C 1
ATOM 723 O O . PRO A 1 92 ? 10.197 5.859 -0.708 1.00 67.31 92 PRO A O 1
ATOM 726 N N . ASN A 1 93 ? 11.339 6.616 1.068 1.00 77.56 93 ASN A N 1
ATOM 727 C CA . ASN A 1 93 ? 10.849 5.569 1.959 1.00 77.56 93 ASN A CA 1
ATOM 728 C C . ASN A 1 93 ? 9.308 5.620 2.006 1.00 77.56 93 ASN A C 1
ATOM 730 O O . ASN A 1 93 ? 8.726 6.688 2.234 1.00 77.56 93 ASN A O 1
ATOM 734 N N . ILE A 1 94 ? 8.660 4.478 1.775 1.00 76.25 94 ILE A N 1
ATOM 735 C CA . ILE A 1 94 ? 7.208 4.410 1.599 1.00 76.25 94 ILE A CA 1
ATOM 736 C C . ILE A 1 94 ? 6.445 4.914 2.829 1.00 76.25 94 ILE A C 1
ATOM 738 O O . ILE A 1 94 ? 5.504 5.694 2.699 1.00 76.25 94 ILE A O 1
ATOM 742 N N . THR A 1 95 ? 6.931 4.617 4.034 1.00 75.00 95 THR A N 1
ATOM 743 C CA . THR A 1 95 ? 6.349 5.102 5.291 1.00 75.00 95 THR A CA 1
ATOM 744 C C . THR A 1 95 ? 6.418 6.626 5.401 1.00 75.00 95 THR A C 1
ATOM 746 O O . THR A 1 95 ? 5.492 7.252 5.917 1.00 75.00 95 THR A O 1
ATOM 749 N N . ILE A 1 96 ? 7.468 7.264 4.867 1.00 79.56 96 ILE A N 1
ATOM 750 C CA . ILE A 1 96 ? 7.567 8.733 4.814 1.00 79.56 96 ILE A CA 1
ATOM 751 C C . ILE A 1 96 ? 6.506 9.307 3.871 1.00 79.56 96 ILE A C 1
ATOM 753 O O . ILE A 1 96 ? 5.887 10.325 4.188 1.00 79.56 96 ILE A O 1
ATOM 757 N N . VAL A 1 97 ? 6.274 8.681 2.714 1.00 79.56 97 VAL A N 1
ATOM 758 C CA . VAL A 1 97 ? 5.211 9.110 1.790 1.00 79.56 97 VAL A CA 1
ATOM 759 C C . VAL A 1 97 ? 3.852 9.029 2.476 1.00 79.56 97 VAL A C 1
ATOM 761 O O . VAL A 1 97 ? 3.131 10.027 2.517 1.00 79.56 97 VAL A O 1
ATOM 764 N N . LEU A 1 98 ? 3.553 7.882 3.083 1.00 81.12 98 LEU A N 1
ATOM 765 C CA . LEU A 1 98 ? 2.289 7.633 3.768 1.00 81.12 98 LEU A CA 1
ATOM 766 C C . LEU A 1 98 ? 2.074 8.581 4.957 1.00 81.12 98 LEU A C 1
ATOM 768 O O . LEU A 1 98 ? 0.988 9.133 5.119 1.00 81.12 98 LEU A O 1
ATOM 772 N N . THR A 1 99 ? 3.120 8.867 5.737 1.00 82.19 99 THR A N 1
ATOM 773 C CA . THR A 1 99 ? 3.047 9.822 6.857 1.00 82.19 99 THR A CA 1
ATOM 774 C C . THR A 1 99 ? 2.707 11.234 6.378 1.00 82.19 99 THR A C 1
ATOM 776 O O . THR A 1 99 ? 1.854 11.902 6.964 1.00 82.19 99 THR A O 1
ATOM 779 N N . ASN A 1 100 ? 3.323 11.690 5.283 1.00 80.94 100 ASN A N 1
ATOM 780 C CA . ASN A 1 100 ? 3.028 13.006 4.707 1.00 80.94 100 ASN A CA 1
ATOM 781 C C . ASN A 1 100 ? 1.582 13.100 4.197 1.00 80.94 100 ASN A C 1
ATOM 783 O O . ASN A 1 100 ? 0.932 14.135 4.358 1.00 80.94 100 ASN A O 1
ATOM 787 N N . LEU A 1 101 ? 1.069 12.021 3.599 1.00 75.69 101 LEU A N 1
ATOM 788 C CA . LEU A 1 101 ? -0.320 11.944 3.148 1.00 75.69 101 LEU A CA 1
ATOM 789 C C . LEU A 1 101 ? -1.292 11.969 4.332 1.00 75.69 101 LEU A C 1
ATOM 791 O O . LEU A 1 101 ? -2.219 12.779 4.334 1.00 75.69 101 LEU A O 1
ATOM 795 N N . ALA A 1 102 ? -1.042 11.165 5.367 1.00 78.31 102 ALA A N 1
ATOM 796 C CA . ALA A 1 102 ? -1.855 11.139 6.581 1.00 78.31 102 ALA A CA 1
ATOM 797 C C . ALA A 1 102 ? -1.904 12.514 7.272 1.00 78.31 102 ALA A C 1
ATOM 799 O O . ALA A 1 102 ? -2.976 12.981 7.660 1.00 78.31 102 ALA A O 1
ATOM 800 N N . HIS A 1 103 ? -0.764 13.211 7.352 1.00 75.81 103 HIS A N 1
ATOM 801 C CA . HIS A 1 103 ? -0.703 14.569 7.892 1.00 75.81 103 HIS A CA 1
ATOM 802 C C . HIS A 1 103 ? -1.577 15.544 7.089 1.00 75.81 103 HIS A C 1
ATOM 804 O O . HIS A 1 103 ? -2.325 16.330 7.669 1.00 75.81 103 HIS A O 1
ATOM 810 N N . LYS A 1 104 ? -1.534 15.473 5.751 1.00 67.62 104 LYS A N 1
ATOM 811 C CA . LYS A 1 104 ? -2.345 16.333 4.877 1.00 67.62 104 LYS A CA 1
ATOM 812 C C . LYS A 1 104 ? -3.847 16.131 5.105 1.00 67.62 104 LYS A C 1
ATOM 814 O O . LYS A 1 104 ? -4.579 17.116 5.168 1.00 67.62 104 LYS A O 1
ATOM 819 N N . VAL A 1 105 ? -4.292 14.885 5.286 1.00 65.44 105 VAL A N 1
ATOM 820 C CA . VAL A 1 105 ? -5.703 14.560 5.565 1.00 65.44 105 VAL A CA 1
ATOM 821 C C . VAL A 1 105 ? -6.152 15.128 6.912 1.00 65.44 105 VAL A C 1
ATOM 823 O O . VAL A 1 105 ? -7.236 15.697 6.991 1.00 65.44 105 VAL A O 1
ATOM 826 N N . ASN A 1 106 ? -5.309 15.052 7.946 1.00 58.41 106 ASN A N 1
ATOM 827 C CA . ASN A 1 106 ? -5.632 15.570 9.281 1.00 58.41 106 ASN A CA 1
ATOM 828 C C . ASN A 1 106 ? -5.776 17.107 9.313 1.00 58.41 106 ASN A C 1
ATOM 830 O O . ASN A 1 106 ? -6.513 17.653 10.127 1.00 58.41 106 ASN A O 1
ATOM 834 N N . THR A 1 107 ? 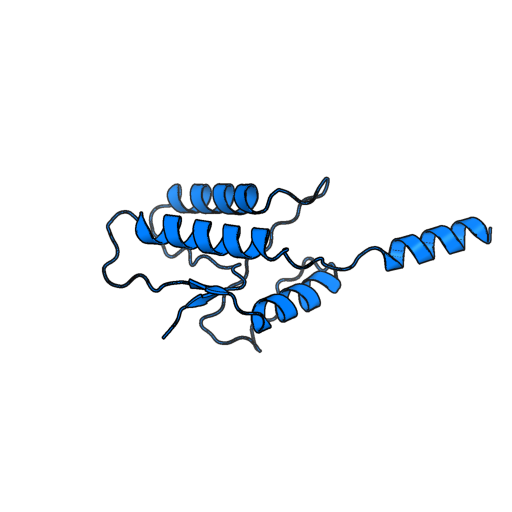-5.091 17.821 8.411 1.00 52.94 107 THR A N 1
ATOM 835 C CA . THR A 1 107 ? -5.159 19.294 8.326 1.00 52.94 107 THR A CA 1
ATOM 836 C C . THR A 1 107 ? -6.373 19.834 7.564 1.00 52.94 107 THR A C 1
ATOM 838 O O . THR A 1 107 ? -6.674 21.022 7.655 1.00 52.94 107 THR A O 1
ATOM 841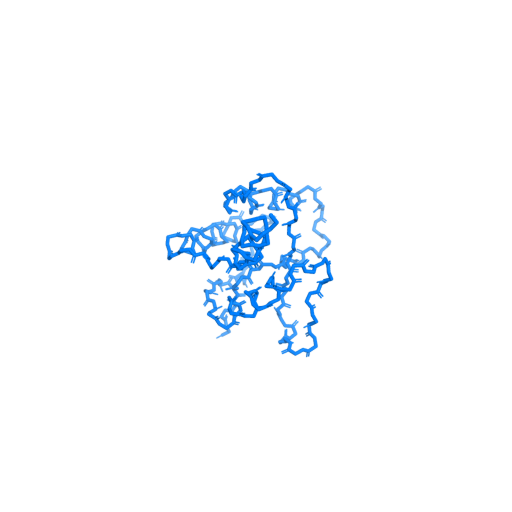 N N . THR A 1 108 ? -7.092 18.986 6.827 1.00 46.19 108 THR A N 1
ATOM 842 C CA . THR A 1 108 ? -8.348 19.346 6.157 1.00 46.19 108 THR A CA 1
ATOM 843 C C . THR A 1 108 ? -9.521 18.789 6.958 1.00 46.19 108 THR A C 1
ATOM 845 O O . THR A 1 108 ? -9.661 17.573 7.052 1.00 46.19 108 THR A O 1
ATOM 848 N N . THR A 1 109 ? -10.369 19.656 7.528 1.00 37.34 109 THR A N 1
ATOM 849 C CA . THR A 1 109 ? -11.647 19.282 8.165 1.00 37.34 109 THR A CA 1
ATOM 850 C C . THR A 1 109 ? -12.343 18.199 7.347 1.00 37.34 109 THR A C 1
ATOM 852 O O . THR A 1 109 ? -12.460 18.380 6.138 1.00 37.34 109 THR A O 1
ATOM 855 N N . MET A 1 110 ? -12.780 17.106 7.996 1.00 36.34 110 MET A N 1
ATOM 856 C CA . MET A 1 110 ? -13.433 15.930 7.397 1.00 36.34 110 MET A CA 1
ATOM 857 C C . MET A 1 110 ? -14.509 16.309 6.363 1.00 36.34 110 MET A C 1
ATOM 859 O O . MET A 1 110 ? -15.706 16.343 6.640 1.00 36.34 110 MET A O 1
ATOM 863 N N . HIS A 1 111 ? -14.087 16.565 5.134 1.00 28.11 111 HIS A N 1
ATOM 864 C CA . HIS A 1 111 ? -14.944 16.671 3.974 1.00 28.11 111 HIS A CA 1
ATOM 865 C C . HIS A 1 111 ? -14.378 15.709 2.945 1.00 28.11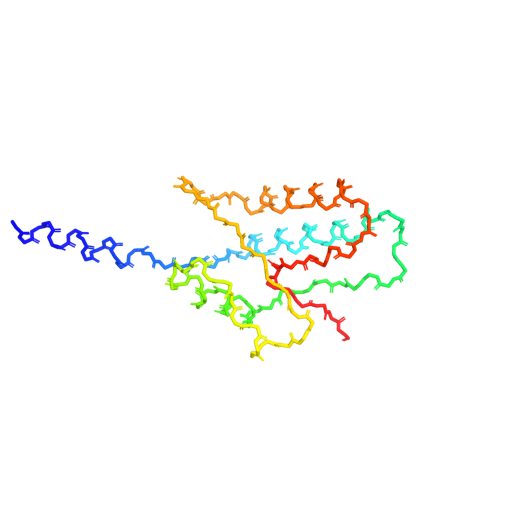 111 HIS A C 1
ATOM 867 O O . HIS A 1 111 ? -13.651 16.077 2.034 1.00 28.11 111 HIS A O 1
ATOM 873 N N . ARG A 1 112 ? -14.689 14.428 3.180 1.00 31.20 112 ARG A N 1
ATOM 874 C CA . ARG A 1 112 ? -14.596 13.341 2.205 1.00 31.20 112 ARG A CA 1
ATOM 875 C C . ARG A 1 112 ? -13.258 13.292 1.449 1.00 31.20 112 ARG A C 1
ATOM 877 O O . ARG A 1 112 ? -13.238 13.314 0.224 1.00 31.20 112 ARG A O 1
ATOM 884 N N . THR A 1 113 ? -12.149 13.153 2.169 1.00 28.58 113 THR A N 1
ATOM 885 C CA . THR A 1 113 ? -10.895 12.712 1.546 1.00 28.58 113 THR A CA 1
ATOM 886 C C . THR A 1 113 ? -10.821 11.199 1.682 1.00 28.58 113 THR A C 1
ATOM 888 O O . THR A 1 113 ? -10.372 10.668 2.695 1.00 28.58 113 THR A O 1
ATOM 891 N N . ILE A 1 114 ? -11.363 10.506 0.682 1.00 32.84 114 ILE A N 1
ATOM 892 C CA . ILE A 1 114 ? -11.185 9.064 0.516 1.00 32.84 114 ILE A CA 1
ATOM 893 C C . ILE A 1 114 ? -9.698 8.849 0.224 1.00 32.84 114 ILE A C 1
ATOM 895 O O . ILE A 1 114 ? -9.152 9.437 -0.711 1.00 32.84 114 ILE A O 1
ATOM 899 N N . VAL A 1 115 ? -9.036 8.089 1.098 1.00 35.53 115 VAL A N 1
ATOM 900 C CA . VAL A 1 115 ? -7.636 7.686 0.946 1.00 35.53 115 VAL A CA 1
ATOM 901 C C . VAL A 1 115 ? -7.581 6.759 -0.257 1.00 35.53 115 VAL A C 1
ATOM 903 O O . VAL A 1 115 ? -8.312 5.780 -0.348 1.00 35.53 115 VAL A O 1
ATOM 906 N N . GLN A 1 116 ? -6.795 7.158 -1.232 1.00 33.66 116 GLN A N 1
ATOM 907 C CA . GLN A 1 116 ? -6.880 6.718 -2.608 1.00 33.66 116 GLN A CA 1
ATOM 908 C C . GLN A 1 116 ? -5.417 6.467 -2.943 1.00 33.66 116 GLN A C 1
ATOM 910 O O . GLN A 1 116 ? -4.743 7.472 -2.997 1.00 33.66 116 GLN A O 1
ATOM 915 N N . GLY A 1 117 ? -4.924 5.224 -3.080 1.00 32.25 117 GLY A N 1
ATOM 916 C CA . GLY A 1 117 ? -3.510 4.858 -3.346 1.00 32.25 117 GLY A CA 1
ATOM 917 C C . GLY A 1 117 ? -2.930 3.685 -2.589 1.00 32.25 117 GLY A C 1
ATOM 918 O O . GLY A 1 117 ? -1.712 3.538 -2.545 1.00 32.25 117 GLY A O 1
ATOM 919 N N . ASP A 1 118 ? -3.790 2.824 -2.075 1.00 35.00 118 ASP A N 1
ATOM 920 C CA . ASP A 1 118 ? -3.334 1.620 -1.423 1.00 35.00 118 ASP A CA 1
ATOM 921 C C . ASP A 1 118 ? -3.521 0.422 -2.355 1.00 35.00 118 ASP A C 1
ATOM 923 O O . ASP A 1 118 ? -4.557 0.262 -3.003 1.00 35.00 118 ASP A O 1
ATOM 927 N N . VAL A 1 119 ? -2.515 -0.454 -2.379 1.00 47.38 119 VAL A N 1
ATOM 928 C CA . VAL A 1 119 ? -2.534 -1.814 -2.957 1.00 47.38 119 VAL A CA 1
ATOM 929 C C . VAL A 1 119 ? -3.423 -2.724 -2.098 1.00 47.38 119 VAL A C 1
ATOM 931 O O . VAL A 1 119 ? -3.085 -3.839 -1.718 1.00 47.38 119 VAL A O 1
ATOM 934 N N . MET A 1 120 ? -4.555 -2.187 -1.667 1.00 46.50 120 MET A N 1
ATOM 935 C CA . MET A 1 120 ? -5.273 -2.675 -0.517 1.00 46.50 120 MET A CA 1
ATOM 936 C C . MET A 1 120 ? -6.755 -2.699 -0.802 1.00 46.50 120 MET A C 1
ATOM 938 O O . MET A 1 120 ? -7.334 -1.724 -1.278 1.00 46.50 120 MET A O 1
ATOM 942 N N . ARG A 1 121 ? -7.377 -3.821 -0.465 1.00 40.97 121 ARG A N 1
ATOM 943 C CA . ARG A 1 121 ? -8.827 -3.975 -0.493 1.00 40.97 121 ARG A CA 1
ATOM 944 C C . ARG A 1 121 ? -9.343 -3.983 0.942 1.00 40.97 121 ARG A C 1
ATOM 946 O O . ARG A 1 121 ? -8.676 -4.481 1.847 1.00 40.97 121 ARG A O 1
ATOM 953 N N . THR A 1 122 ? -10.532 -3.438 1.161 1.00 41.25 122 THR A N 1
ATOM 954 C CA . THR A 1 122 ? -11.260 -3.650 2.414 1.00 41.25 122 THR A CA 1
ATOM 955 C C . THR A 1 122 ? -11.957 -5.002 2.365 1.00 41.25 122 THR A C 1
ATOM 957 O O . THR A 1 122 ? -12.663 -5.288 1.398 1.00 41.25 122 THR A O 1
ATOM 960 N N . ASN A 1 123 ? -11.768 -5.836 3.383 1.00 42.03 123 ASN A N 1
ATOM 961 C CA . ASN A 1 123 ? -12.490 -7.106 3.462 1.00 42.03 123 ASN A CA 1
ATOM 962 C C . ASN A 1 123 ? -13.980 -6.851 3.723 1.00 42.03 123 ASN A C 1
ATOM 964 O O . ASN A 1 123 ? -14.309 -6.140 4.673 1.00 42.03 123 ASN A O 1
ATOM 968 N N . TRP A 1 124 ? -14.834 -7.448 2.891 1.00 41.38 124 TRP A N 1
ATOM 969 C CA . TRP A 1 124 ? -16.276 -7.576 3.107 1.00 41.38 124 TRP A CA 1
ATOM 970 C C . TRP A 1 124 ? -16.577 -8.904 3.799 1.00 41.38 124 TRP A C 1
ATOM 972 O O . TRP A 1 124 ? -15.944 -9.913 3.406 1.00 41.38 124 TRP A O 1
#

Sequence (124 aa):
MLLRICTLIALLWSVVGQAPSEDESSAILEFHRKLRENVNPTASNMMLIVYSDALENYTLQWTANCSNALPDTKDLPTDIGGFVVYRNYQPPNITIVLTNLAHKVNTTTMHRTIVQGDVMRTNW

Organism: Mesocestoides corti (NCBI:txid53468)

Radius of gyration: 17.48 Å; chains: 1; bounding box: 47×28×49 Å